Protein AF-A0A3C1V4L9-F1 (afdb_monomer_lite)

Structure (mmCIF, N/CA/C/O backbone):
data_AF-A0A3C1V4L9-F1
#
_entry.id   AF-A0A3C1V4L9-F1
#
loop_
_atom_site.group_PDB
_atom_site.id
_atom_site.type_symbol
_atom_site.label_atom_id
_atom_site.label_alt_id
_atom_site.label_comp_id
_atom_site.label_asym_id
_atom_site.label_entity_id
_atom_site.label_seq_id
_atom_site.pdbx_PDB_ins_code
_atom_site.Cartn_x
_atom_site.Cartn_y
_atom_site.Cartn_z
_atom_site.occupancy
_atom_site.B_iso_or_equiv
_atom_site.auth_seq_id
_atom_site.auth_comp_id
_atom_site.auth_asym_id
_atom_site.auth_atom_id
_atom_site.pdbx_PDB_model_num
ATOM 1 N N . MET A 1 1 ? -13.928 2.231 4.554 1.00 50.81 1 MET A N 1
ATOM 2 C CA . MET A 1 1 ? -15.386 2.011 4.649 1.00 50.81 1 MET A CA 1
ATOM 3 C C . MET A 1 1 ? -15.669 1.446 6.031 1.00 50.81 1 MET A C 1
ATOM 5 O O . MET A 1 1 ? -15.949 0.265 6.169 1.00 50.81 1 MET A O 1
ATOM 9 N N . THR A 1 2 ? -15.495 2.274 7.057 1.00 58.94 2 THR A N 1
ATOM 10 C CA . THR A 1 2 ? -16.016 2.008 8.399 1.00 58.94 2 THR A CA 1
ATOM 11 C C . THR A 1 2 ? -17.516 2.291 8.335 1.00 58.94 2 THR A C 1
ATOM 13 O O . THR A 1 2 ? -17.946 3.315 7.804 1.00 58.94 2 THR A O 1
ATOM 16 N N . GLN A 1 3 ? -18.318 1.295 8.692 1.00 62.38 3 GLN A N 1
ATOM 17 C CA . GLN A 1 3 ? -19.763 1.291 8.493 1.00 62.38 3 GLN A CA 1
ATOM 18 C C . GLN A 1 3 ? -20.432 2.188 9.557 1.00 62.38 3 GLN A C 1
ATOM 20 O O . GLN A 1 3 ? -20.297 1.897 10.743 1.00 62.38 3 GLN A O 1
ATOM 25 N N . PRO A 1 4 ? -21.184 3.243 9.179 1.00 63.62 4 PRO A N 1
ATOM 26 C CA . PRO A 1 4 ? -21.682 4.265 10.114 1.00 63.62 4 PRO A CA 1
ATOM 27 C C . PRO A 1 4 ? -22.785 3.783 11.077 1.00 63.62 4 PRO A C 1
ATOM 29 O O . PRO A 1 4 ? -23.258 4.558 11.900 1.00 63.62 4 PRO A O 1
ATOM 32 N N . TRP A 1 5 ? -23.216 2.518 10.992 1.00 61.28 5 TRP A N 1
ATOM 33 C CA . TRP A 1 5 ? -24.281 1.956 11.835 1.00 61.28 5 TRP A CA 1
ATOM 34 C C . TRP A 1 5 ? -23.782 1.204 13.085 1.00 61.28 5 TRP A C 1
ATOM 36 O O . TRP A 1 5 ? -24.608 0.709 13.851 1.00 61.28 5 TRP A O 1
ATOM 46 N N . ILE A 1 6 ? -22.462 1.085 13.300 1.00 70.88 6 ILE A N 1
ATOM 47 C CA . ILE A 1 6 ? -21.861 0.339 14.434 1.00 70.88 6 ILE A CA 1
ATOM 48 C C . ILE A 1 6 ? -21.232 1.265 15.502 1.00 70.88 6 ILE A C 1
ATOM 50 O O . ILE A 1 6 ? -20.936 0.793 16.598 1.00 70.88 6 ILE A O 1
ATOM 54 N N . GLU A 1 7 ? -21.130 2.574 15.235 1.00 67.75 7 GLU A N 1
ATOM 55 C CA . GLU A 1 7 ? -20.367 3.613 15.975 1.00 67.75 7 GLU A CA 1
ATOM 56 C C . GLU A 1 7 ? -20.871 3.953 17.405 1.00 67.75 7 GLU A C 1
ATOM 58 O O . GLU A 1 7 ? -20.790 5.082 17.868 1.00 67.75 7 GLU A O 1
ATOM 63 N N . GLY A 1 8 ? -21.435 3.004 18.147 1.00 64.38 8 GLY A N 1
ATOM 64 C CA . GLY A 1 8 ? -21.867 3.268 19.526 1.00 64.38 8 GLY A CA 1
ATOM 65 C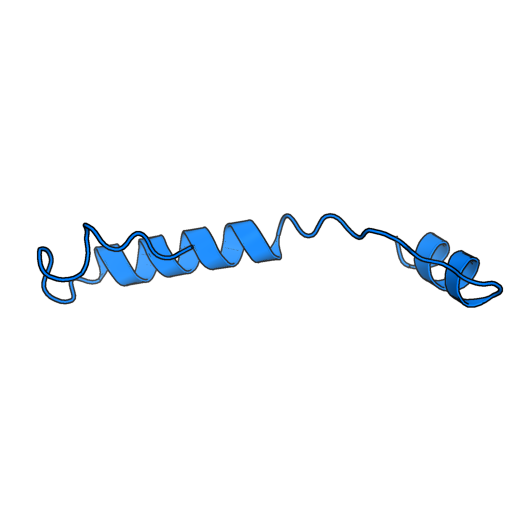 C . GLY A 1 8 ? -22.482 2.092 20.270 1.00 64.38 8 GLY A C 1
ATOM 66 O O . GLY A 1 8 ? -23.110 2.293 21.305 1.00 64.38 8 GLY A O 1
ATOM 67 N N . ARG A 1 9 ? -22.368 0.865 19.743 1.00 63.22 9 ARG A N 1
ATOM 68 C CA . ARG A 1 9 ? -23.052 -0.313 20.309 1.00 63.22 9 ARG A CA 1
ATOM 69 C C . ARG A 1 9 ? -22.145 -1.236 21.122 1.00 63.22 9 ARG A C 1
ATOM 71 O O . ARG A 1 9 ? -22.638 -2.160 21.761 1.00 63.22 9 ARG A O 1
ATOM 78 N N . PHE A 1 10 ? -20.842 -0.992 21.099 1.00 62.78 10 PHE A N 1
ATOM 79 C CA . PHE A 1 10 ? -19.852 -1.883 21.678 1.00 62.78 10 PHE A CA 1
ATOM 80 C C . PHE A 1 10 ? -18.731 -1.034 22.282 1.00 62.78 10 PHE A C 1
ATOM 82 O O . PHE A 1 10 ? -17.833 -0.595 21.571 1.00 62.78 10 PHE A O 1
A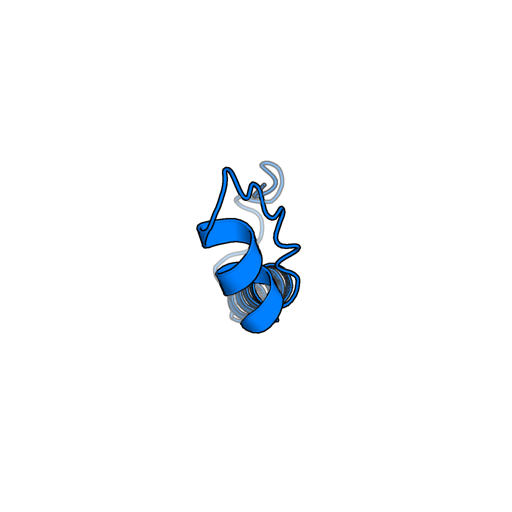TOM 89 N N . GLU A 1 11 ? -18.821 -0.771 23.590 1.00 60.00 11 GLU A N 1
ATOM 90 C CA . GLU A 1 11 ? -17.705 -0.263 24.400 1.00 60.00 11 GLU A CA 1
ATOM 91 C C . GLU A 1 11 ? -16.454 -1.110 24.115 1.00 60.00 11 GLU A C 1
ATOM 93 O O . GLU A 1 11 ? -16.584 -2.306 23.849 1.00 60.00 11 GLU A O 1
ATOM 98 N N . GLU A 1 12 ? -15.278 -0.481 24.097 1.00 61.03 12 GLU A N 1
ATOM 99 C CA . GLU A 1 12 ? -13.971 -0.987 23.645 1.00 61.03 12 GLU A CA 1
ATOM 100 C C . GLU A 1 12 ? -13.576 -2.345 24.249 1.00 61.03 12 GLU A C 1
ATOM 102 O O . GLU A 1 12 ? -12.746 -2.474 25.146 1.00 61.03 12 GLU A O 1
ATOM 107 N N . ASN A 1 13 ? -14.177 -3.407 23.735 1.00 61.09 13 ASN A N 1
ATOM 108 C CA . ASN A 1 13 ? -13.837 -4.767 24.082 1.00 61.09 13 ASN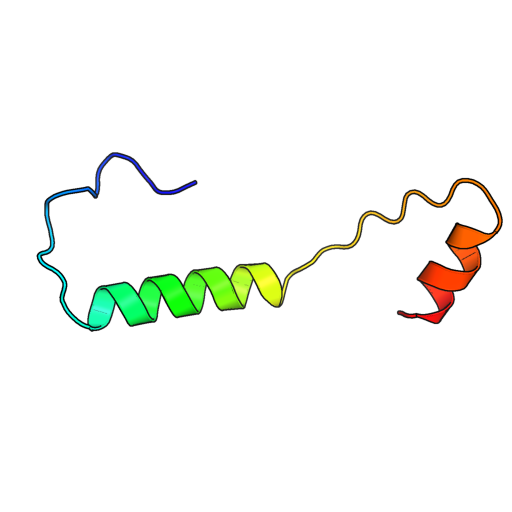 A CA 1
ATOM 109 C C . ASN A 1 13 ? -12.707 -5.198 23.148 1.00 61.09 13 ASN A C 1
ATOM 111 O O . ASN A 1 13 ? -12.791 -4.995 21.939 1.00 61.09 13 ASN A O 1
ATOM 115 N N . MET A 1 14 ? -11.674 -5.848 23.690 1.00 66.19 14 MET A N 1
ATOM 116 C CA . MET A 1 14 ? -10.491 -6.357 22.967 1.00 66.19 14 MET A CA 1
ATOM 117 C C . MET A 1 14 ? -10.822 -7.185 21.695 1.00 66.19 14 MET A C 1
ATOM 119 O O . MET A 1 14 ? -9.991 -7.414 20.817 1.00 66.19 14 MET A O 1
ATOM 123 N N . VAL A 1 15 ? -12.069 -7.643 21.589 1.00 73.88 15 VAL A N 1
ATOM 124 C CA . VAL A 1 15 ? -12.643 -8.327 20.428 1.00 73.88 15 VAL A CA 1
ATOM 125 C C . VAL A 1 15 ? -12.776 -7.405 19.207 1.00 73.88 15 VAL A C 1
ATOM 127 O O . VAL A 1 15 ? -12.543 -7.842 18.087 1.00 73.88 15 VAL A O 1
ATOM 130 N N . LEU A 1 16 ? -13.108 -6.124 19.381 1.00 78.50 16 LEU A N 1
ATOM 131 C CA . LEU A 1 16 ? -13.189 -5.196 18.251 1.00 78.50 16 LEU A CA 1
ATOM 132 C C . LEU A 1 16 ? -11.808 -4.821 17.723 1.00 78.50 16 LEU A C 1
ATOM 134 O O . LEU A 1 16 ? -11.615 -4.832 16.514 1.00 78.50 16 LEU A O 1
ATOM 138 N N . THR A 1 17 ? -10.824 -4.587 18.593 1.00 79.31 17 THR A N 1
ATOM 139 C CA . THR A 1 17 ? -9.453 -4.274 18.156 1.00 79.31 17 THR A CA 1
ATOM 140 C C . THR A 1 17 ? -8.806 -5.433 17.404 1.00 79.31 17 THR A C 1
ATOM 142 O O . THR A 1 17 ? -8.091 -5.207 16.430 1.00 79.31 17 THR A O 1
ATOM 145 N N . THR A 1 18 ? -9.093 -6.676 17.797 1.00 81.56 18 THR A N 1
ATOM 146 C CA . THR A 1 18 ? -8.645 -7.867 17.058 1.00 81.56 18 THR A CA 1
ATOM 147 C C . THR A 1 18 ? -9.352 -8.017 15.710 1.00 81.56 18 THR A C 1
ATOM 149 O O . THR A 1 18 ? -8.698 -8.343 14.720 1.00 81.56 18 THR A O 1
ATOM 152 N N . VAL A 1 19 ? -10.653 -7.719 15.622 1.00 84.31 19 VAL A N 1
ATOM 153 C CA . VAL A 1 19 ? -11.395 -7.718 14.347 1.00 84.31 19 VAL A CA 1
ATOM 154 C C . VAL A 1 19 ? -10.915 -6.600 13.418 1.00 84.31 19 VAL A C 1
ATOM 156 O O . VAL A 1 19 ? -10.687 -6.846 12.235 1.00 84.31 19 VAL A O 1
ATOM 159 N N . GLU A 1 20 ? -10.688 -5.393 13.930 1.00 81.00 20 GLU A N 1
ATOM 160 C CA . GLU A 1 20 ? -10.125 -4.294 13.145 1.00 81.00 20 GLU A CA 1
ATOM 161 C C . GLU A 1 20 ? -8.694 -4.592 12.687 1.00 81.00 20 GLU A C 1
ATOM 163 O O . GLU A 1 20 ? -8.362 -4.353 11.524 1.00 81.00 20 GLU A O 1
ATOM 168 N N . GLN A 1 21 ? -7.853 -5.184 13.544 1.00 84.00 21 GLN A N 1
ATOM 169 C CA . GLN A 1 21 ? -6.531 -5.670 13.138 1.00 84.00 21 GLN A CA 1
ATOM 170 C C . GLN A 1 21 ? -6.625 -6.729 12.043 1.00 84.00 21 GLN A C 1
ATOM 172 O O . GLN A 1 21 ? -5.883 -6.644 11.068 1.00 84.00 21 GLN A O 1
ATOM 177 N N . ALA A 1 22 ? -7.544 -7.689 12.156 1.00 87.00 22 ALA A N 1
ATOM 178 C CA . ALA A 1 22 ? -7.736 -8.722 11.144 1.00 87.00 22 ALA A CA 1
ATOM 179 C C . ALA A 1 22 ? -8.197 -8.133 9.801 1.00 87.00 22 ALA A C 1
ATOM 181 O O . ALA A 1 22 ? -7.692 -8.525 8.752 1.00 87.00 22 ALA A O 1
ATOM 182 N N . ILE A 1 23 ? -9.108 -7.156 9.816 1.00 85.12 23 ILE A N 1
ATOM 183 C CA . ILE A 1 23 ? -9.578 -6.464 8.606 1.00 85.12 23 ILE A CA 1
ATOM 184 C C . ILE A 1 23 ? -8.448 -5.640 7.968 1.00 85.12 23 ILE A C 1
ATOM 186 O O . ILE A 1 23 ? -8.292 -5.645 6.743 1.00 85.12 23 ILE A O 1
ATOM 190 N N . ASN A 1 24 ? -7.641 -4.950 8.775 1.00 86.00 24 ASN A N 1
ATOM 191 C CA . ASN A 1 24 ? -6.496 -4.179 8.290 1.00 86.00 24 ASN A CA 1
ATOM 192 C C . ASN A 1 24 ? -5.393 -5.086 7.730 1.00 86.00 24 ASN A C 1
ATOM 194 O O . ASN A 1 24 ? -4.850 -4.799 6.662 1.00 86.00 24 ASN A O 1
ATOM 198 N N . TRP A 1 25 ? -5.121 -6.210 8.394 1.00 88.19 25 TRP A N 1
ATOM 199 C CA . TRP A 1 25 ? -4.215 -7.244 7.906 1.00 88.19 25 TRP A CA 1
ATOM 200 C C . TRP A 1 25 ? -4.707 -7.836 6.583 1.00 88.19 25 TRP A C 1
ATOM 202 O O . TRP A 1 25 ? -3.953 -7.870 5.617 1.00 88.19 25 TRP A O 1
ATOM 212 N N . ALA A 1 26 ? -5.992 -8.184 6.484 1.00 86.94 26 ALA A N 1
ATOM 213 C CA . ALA A 1 26 ? -6.579 -8.703 5.253 1.00 86.94 26 ALA A CA 1
ATOM 214 C C . ALA A 1 26 ? -6.425 -7.718 4.080 1.00 86.94 26 ALA A C 1
ATOM 216 O O . ALA A 1 26 ? -6.023 -8.119 2.991 1.00 86.94 26 ALA A O 1
ATOM 217 N N . ARG A 1 27 ? -6.666 -6.418 4.302 1.00 85.62 27 ARG A N 1
ATOM 218 C CA . ARG A 1 27 ? -6.492 -5.379 3.271 1.00 85.62 27 ARG A CA 1
ATOM 219 C C . ARG A 1 27 ? -5.033 -5.213 2.844 1.00 85.62 27 ARG A C 1
ATOM 221 O O . ARG A 1 27 ? -4.777 -4.972 1.667 1.00 85.62 27 ARG A O 1
ATOM 228 N N . GLN A 1 28 ? -4.096 -5.315 3.785 1.00 84.88 28 GLN A N 1
ATOM 229 C CA . GLN A 1 28 ? -2.666 -5.206 3.499 1.00 84.88 28 GLN A CA 1
ATOM 230 C C . GLN A 1 28 ? -2.131 -6.448 2.771 1.00 84.88 28 GLN A C 1
ATOM 232 O O . GLN A 1 28 ? -1.319 -6.313 1.861 1.00 84.88 28 GLN A O 1
ATOM 237 N N . SER A 1 29 ? -2.613 -7.643 3.121 1.00 83.81 29 SER A N 1
ATOM 238 C CA . SER A 1 29 ? -2.227 -8.900 2.472 1.00 83.81 29 SER A CA 1
ATOM 239 C C . SER A 1 29 ? -2.865 -9.107 1.097 1.00 83.81 29 SER A C 1
ATOM 241 O O . SER A 1 29 ? -2.341 -9.883 0.305 1.00 83.81 29 SER A O 1
ATOM 243 N N . SER A 1 30 ? -3.963 -8.417 0.779 1.00 83.12 30 SER A N 1
ATOM 244 C CA . SER A 1 30 ? -4.624 -8.481 -0.529 1.00 83.12 30 SER A CA 1
ATOM 245 C C . SER A 1 30 ? -4.409 -7.205 -1.349 1.00 83.12 30 SER A C 1
ATOM 247 O O . SER A 1 30 ? -5.363 -6.657 -1.907 1.00 83.12 30 SER A O 1
ATOM 249 N N . ILE A 1 31 ? -3.185 -6.673 -1.388 1.00 81.56 31 ILE A N 1
ATOM 250 C CA . ILE A 1 31 ? -2.882 -5.549 -2.276 1.00 81.56 31 ILE A CA 1
ATOM 251 C C . ILE A 1 31 ? -2.905 -6.084 -3.718 1.00 81.56 31 ILE A C 1
ATOM 253 O O . ILE A 1 31 ? -2.134 -6.970 -4.070 1.00 81.56 31 ILE A O 1
ATOM 257 N N . TRP A 1 32 ? -3.837 -5.607 -4.546 1.00 77.88 32 TRP A N 1
ATOM 258 C CA . TRP A 1 32 ? -3.887 -5.939 -5.974 1.00 77.88 32 TRP A CA 1
ATOM 259 C C . TRP A 1 32 ? -3.196 -4.798 -6.721 1.00 77.88 32 TRP A C 1
ATOM 261 O O . TRP A 1 32 ? -3.824 -3.754 -6.933 1.00 77.88 32 TRP A O 1
ATOM 271 N N . PRO A 1 33 ? -1.896 -4.923 -7.044 1.00 74.19 33 PRO A N 1
ATOM 272 C CA . PRO A 1 33 ? -1.151 -3.829 -7.643 1.00 74.19 33 PRO A CA 1
ATOM 273 C C . PRO A 1 33 ? -1.673 -3.572 -9.058 1.00 74.19 33 PRO A C 1
ATOM 275 O O . PRO A 1 33 ? -1.500 -4.384 -9.963 1.00 74.19 33 PRO A O 1
ATOM 278 N N . MET A 1 34 ? -2.312 -2.421 -9.265 1.00 76.56 34 MET A N 1
ATOM 279 C CA . MET A 1 34 ? -2.595 -1.919 -10.608 1.00 76.56 34 MET A CA 1
ATOM 280 C C . MET A 1 34 ? -1.330 -1.243 -11.142 1.00 76.56 34 MET A C 1
ATOM 282 O O . MET A 1 34 ? -1.057 -0.080 -10.843 1.00 76.56 34 MET A O 1
ATOM 286 N N . THR A 1 35 ? -0.524 -1.990 -11.894 1.00 71.94 35 THR A N 1
ATOM 287 C CA . THR A 1 35 ? 0.751 -1.520 -12.446 1.00 71.94 35 THR A CA 1
ATOM 288 C C . THR A 1 35 ? 0.534 -0.566 -13.629 1.00 71.94 35 THR A C 1
ATOM 290 O O . THR A 1 35 ? 0.524 -0.958 -14.792 1.00 71.94 35 THR A O 1
ATOM 293 N N . PHE A 1 36 ? 0.398 0.733 -13.348 1.00 69.06 36 PHE A N 1
ATOM 294 C CA . PHE A 1 36 ? 0.438 1.788 -14.370 1.00 69.06 36 PHE A CA 1
ATOM 295 C C . PHE A 1 36 ? 1.890 2.119 -14.745 1.00 69.06 36 PHE A C 1
ATOM 297 O O . PHE A 1 36 ? 2.479 3.087 -14.268 1.00 69.06 36 PHE A O 1
ATOM 304 N N . GLY A 1 37 ? 2.502 1.276 -15.575 1.00 76.44 37 GLY A N 1
ATOM 305 C CA . GLY A 1 37 ? 3.873 1.463 -16.044 1.00 76.44 37 GLY A CA 1
ATOM 306 C C . GLY A 1 37 ? 3.943 2.323 -17.308 1.00 76.44 37 GLY A C 1
ATOM 307 O O . GLY A 1 37 ? 3.585 1.857 -18.383 1.00 76.44 37 GLY A O 1
ATOM 308 N N . LEU A 1 38 ? 4.423 3.567 -17.201 1.00 69.25 38 LEU A N 1
ATOM 309 C CA . LEU A 1 38 ? 4.458 4.506 -18.337 1.00 69.25 38 LEU A CA 1
ATOM 310 C C . LEU A 1 38 ? 5.694 4.385 -19.255 1.00 69.25 38 LEU A C 1
ATOM 312 O O . LEU A 1 38 ? 5.682 4.985 -20.323 1.00 69.25 38 LEU A O 1
ATOM 316 N N . ALA A 1 39 ? 6.734 3.622 -18.889 1.00 71.69 39 ALA A N 1
ATOM 317 C CA . ALA A 1 39 ? 7.856 3.255 -19.776 1.00 71.69 39 ALA A CA 1
ATOM 318 C C . ALA A 1 39 ? 8.780 2.208 -19.112 1.00 71.69 39 ALA A C 1
ATOM 320 O O . ALA A 1 39 ? 8.474 1.022 -19.087 1.00 71.69 39 ALA A O 1
ATOM 321 N N . CYS A 1 40 ? 9.905 2.630 -18.532 1.00 77.25 40 CYS A N 1
ATOM 322 C CA . CYS A 1 40 ? 10.886 1.754 -17.885 1.00 77.25 40 CYS A CA 1
ATOM 323 C C . CYS A 1 40 ? 10.443 1.271 -16.495 1.00 77.25 40 CYS A C 1
ATOM 325 O O . CYS A 1 40 ? 10.695 0.126 -16.139 1.00 77.25 40 CYS A O 1
ATOM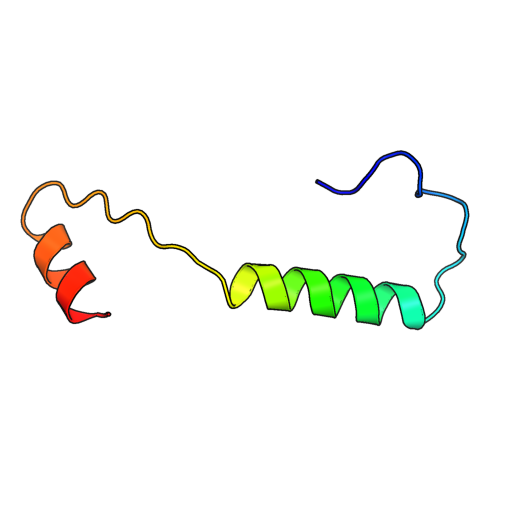 327 N N . CYS A 1 41 ? 9.677 2.066 -15.745 1.00 76.12 41 CYS A N 1
ATOM 328 C CA . CYS A 1 41 ? 9.193 1.650 -14.423 1.00 76.12 41 CYS A CA 1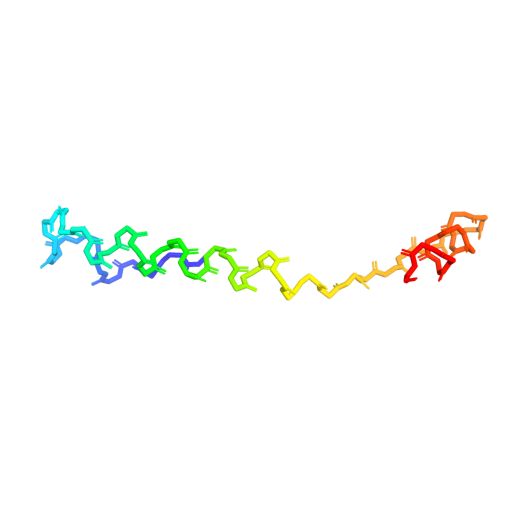
ATOM 329 C C . CYS A 1 41 ? 8.215 0.460 -14.489 1.00 76.12 41 CYS A C 1
ATOM 331 O O . CYS A 1 41 ? 7.965 -0.197 -13.484 1.00 76.12 41 CYS A O 1
ATOM 333 N N . ALA A 1 42 ? 7.673 0.154 -15.676 1.00 75.44 42 ALA A N 1
ATOM 334 C CA . ALA A 1 42 ? 6.839 -1.023 -15.901 1.00 75.44 42 ALA A CA 1
ATOM 335 C C . ALA A 1 42 ? 7.633 -2.327 -15.727 1.00 75.44 42 A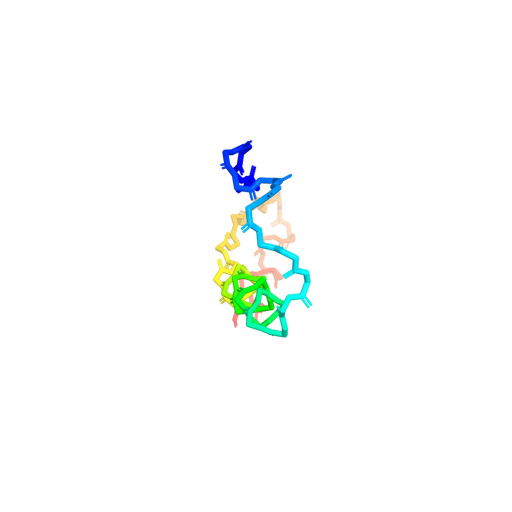LA A C 1
ATOM 337 O O . ALA A 1 42 ? 7.154 -3.257 -15.084 1.00 75.44 42 ALA A O 1
ATOM 338 N N . ILE A 1 43 ? 8.848 -2.392 -16.287 1.00 77.06 43 ILE A N 1
ATOM 339 C CA . ILE A 1 43 ? 9.676 -3.606 -16.249 1.00 77.06 43 ILE A CA 1
ATOM 340 C C . ILE A 1 43 ? 10.275 -3.838 -14.861 1.00 77.06 43 ILE A C 1
ATOM 342 O O . ILE A 1 43 ? 10.346 -4.979 -14.414 1.00 77.06 43 ILE A O 1
ATOM 346 N N . GLU A 1 44 ? 10.619 -2.765 -14.148 1.00 80.81 44 GLU A N 1
ATOM 347 C CA . GLU A 1 44 ? 11.100 -2.838 -12.766 1.00 80.81 44 GLU A CA 1
ATOM 348 C C . GLU A 1 44 ? 9.997 -3.341 -11.827 1.00 80.81 44 GLU A C 1
ATOM 350 O O . GLU A 1 44 ? 10.244 -4.207 -10.993 1.00 80.81 44 GLU A O 1
ATOM 355 N N . MET A 1 45 ? 8.755 -2.876 -12.011 1.00 74.00 45 MET A N 1
ATOM 356 C CA . MET A 1 45 ? 7.618 -3.335 -11.206 1.00 74.00 45 MET A CA 1
ATOM 357 C C . MET A 1 45 ? 7.133 -4.749 -11.560 1.00 74.00 45 MET A C 1
ATOM 359 O O . MET A 1 45 ? 6.558 -5.405 -10.699 1.00 74.00 45 MET A O 1
ATOM 363 N N . MET A 1 46 ? 7.369 -5.249 -12.781 1.00 70.06 46 MET A N 1
ATOM 364 C CA . MET A 1 46 ? 7.088 -6.652 -13.137 1.00 70.06 46 MET A CA 1
ATOM 365 C C . MET A 1 46 ? 8.143 -7.623 -12.591 1.00 70.06 46 MET A C 1
ATOM 367 O O . MET A 1 46 ? 7.807 -8.752 -12.251 1.00 70.06 46 MET A O 1
ATOM 371 N N . ALA A 1 47 ? 9.406 -7.195 -12.502 1.00 74.12 47 ALA A N 1
ATOM 372 C CA . ALA A 1 47 ? 10.494 -8.002 -11.943 1.00 74.12 47 ALA A CA 1
ATOM 373 C C . ALA A 1 47 ? 10.496 -8.042 -10.404 1.00 74.12 47 ALA A C 1
ATOM 375 O O . ALA A 1 47 ? 11.079 -8.952 -9.824 1.00 74.12 47 ALA A O 1
ATOM 376 N N . ALA A 1 48 ? 9.860 -7.062 -9.754 1.00 69.12 48 ALA A N 1
ATOM 377 C CA . ALA A 1 48 ? 9.661 -7.012 -8.304 1.00 69.12 48 ALA A CA 1
ATOM 378 C C . ALA A 1 48 ? 8.434 -7.811 -7.812 1.00 69.12 48 ALA A C 1
ATOM 380 O O . ALA A 1 48 ? 8.119 -7.746 -6.622 1.00 69.12 48 ALA A O 1
ATOM 381 N N . GLY A 1 49 ? 7.728 -8.496 -8.723 1.00 58.12 49 GLY A N 1
ATOM 382 C CA . GLY A 1 49 ? 6.637 -9.425 -8.410 1.00 58.12 49 GLY A CA 1
ATOM 383 C C . GLY A 1 49 ? 7.114 -10.722 -7.772 1.00 58.12 49 GLY A C 1
ATOM 384 O O . GLY A 1 49 ? 8.239 -11.166 -8.089 1.00 58.12 49 GLY A O 1
#

Foldseek 3Di:
DPDPPPVPDDDDDVVVVVVVVVVVVVCVVPDPDPQPDPDVVSVVVVVVD

Sequence (49 aa):
MTQPWIEGRFEENMVLTTVEQAINWARQSSIWPMTFGLACCAIEMMAAG

pLDDT: mean 73.64, std 9.31, range [50.81, 88.19]

Secondary structure (DSSP, 8-state):
---TTSTTSS---HHHHHHHHHHHHHHHHT--------STHHHHHHHT-

Radius of gyration: 17.96 Å; chains: 1; bounding box: 35×14×44 Å